Protein AF-A0A3B3I1V6-F1 (afdb_monomer)

Mean predicted aligned error: 17.32 Å

Organism: Oryzias latipes (NCBI:txid8090)

Structure (mmCIF, N/CA/C/O backbone):
data_AF-A0A3B3I1V6-F1
#
_entry.id   AF-A0A3B3I1V6-F1
#
loop_
_atom_site.group_PDB
_atom_site.id
_atom_site.type_symbol
_atom_site.label_atom_id
_atom_site.label_alt_id
_atom_site.label_comp_id
_atom_site.label_asym_id
_atom_site.label_entity_id
_atom_site.label_seq_id
_atom_site.pdbx_PDB_ins_code
_atom_site.Cartn_x
_atom_site.Cartn_y
_atom_site.Cartn_z
_atom_site.occupancy
_atom_site.B_iso_or_equiv
_atom_site.auth_seq_id
_atom_site.auth_comp_id
_atom_site.auth_asym_id
_atom_site.auth_atom_id
_atom_site.pdbx_PDB_model_num
ATOM 1 N N . MET A 1 1 ? -43.634 -57.044 26.724 1.00 37.47 1 MET A N 1
ATOM 2 C CA . MET A 1 1 ? -42.249 -57.300 26.272 1.00 37.47 1 MET A CA 1
ATOM 3 C C . MET A 1 1 ? -41.781 -56.139 25.403 1.00 37.47 1 MET A C 1
ATOM 5 O O . MET A 1 1 ? -42.507 -55.769 24.496 1.00 37.47 1 MET A O 1
ATOM 9 N N . ARG A 1 2 ? -40.569 -55.649 25.707 1.00 40.62 2 ARG A N 1
ATOM 10 C CA . ARG A 1 2 ? -39.622 -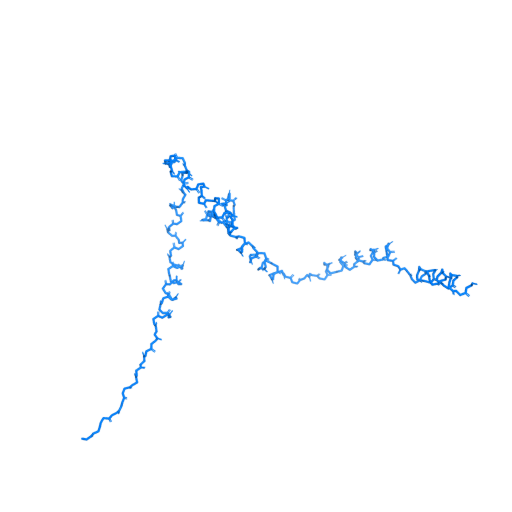54.826 24.921 1.00 40.62 2 ARG A CA 1
ATOM 11 C C . ARG A 1 2 ? -39.950 -53.362 24.568 1.00 40.62 2 ARG A C 1
ATOM 13 O O . ARG A 1 2 ? -40.814 -53.048 23.765 1.00 40.62 2 ARG A O 1
ATOM 20 N N . ALA A 1 3 ? -39.110 -52.510 25.161 1.00 46.81 3 ALA A N 1
ATOM 21 C CA . ALA A 1 3 ? -38.821 -51.116 24.852 1.00 46.81 3 ALA A CA 1
ATOM 22 C C . ALA A 1 3 ? -37.767 -50.965 23.734 1.00 46.81 3 ALA A C 1
ATOM 24 O O . ALA A 1 3 ? -36.977 -51.886 23.534 1.00 46.81 3 ALA A O 1
ATOM 25 N N . ALA A 1 4 ? -37.726 -49.784 23.098 1.00 45.50 4 ALA A N 1
ATOM 26 C CA . ALA A 1 4 ? -36.561 -49.035 22.574 1.00 45.50 4 ALA A CA 1
ATOM 27 C C . ALA A 1 4 ? -37.087 -47.963 21.590 1.00 45.50 4 ALA A C 1
ATOM 29 O O . ALA A 1 4 ? -37.983 -48.252 20.813 1.00 45.50 4 ALA A O 1
ATOM 30 N N . GLY A 1 5 ? -36.622 -46.718 21.526 1.00 33.53 5 GLY A N 1
ATOM 31 C CA . GLY A 1 5 ? -35.559 -46.027 22.238 1.00 33.53 5 GLY A CA 1
ATOM 32 C C . GLY A 1 5 ? -35.647 -44.529 21.908 1.00 33.53 5 GLY A C 1
ATOM 33 O O . GLY A 1 5 ? -36.003 -44.147 20.795 1.00 33.53 5 GLY A O 1
ATOM 34 N N . GLY A 1 6 ? -35.364 -43.684 22.899 1.00 42.38 6 GLY A N 1
ATOM 35 C CA . GLY A 1 6 ? -35.292 -42.235 22.738 1.00 42.38 6 GLY A CA 1
ATOM 36 C C . GLY A 1 6 ? -33.993 -41.801 22.065 1.00 42.38 6 GLY A C 1
ATOM 37 O O .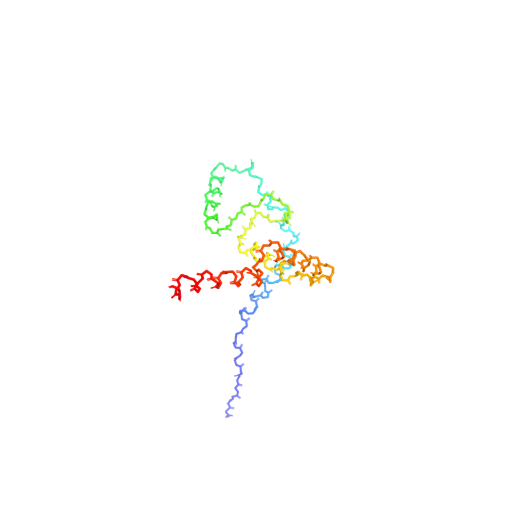 GLY A 1 6 ? -32.931 -42.364 22.329 1.00 42.38 6 GLY A O 1
ATOM 38 N N . GLN A 1 7 ? -34.064 -40.755 21.241 1.00 43.53 7 GLN A N 1
ATOM 39 C CA . GLN A 1 7 ? -32.876 -40.026 20.811 1.00 43.53 7 GLN A CA 1
ATOM 40 C C . GLN A 1 7 ? -32.649 -38.818 21.715 1.00 43.53 7 GLN A C 1
ATOM 42 O O . GLN A 1 7 ? -33.435 -37.879 21.814 1.00 43.53 7 GLN A O 1
ATOM 47 N N . HIS A 1 8 ? -31.525 -38.914 22.408 1.00 44.97 8 HIS A N 1
ATOM 48 C CA . HIS A 1 8 ? -30.960 -37.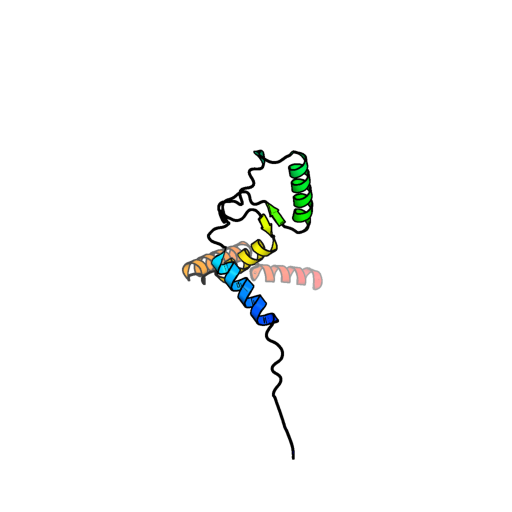958 23.331 1.00 44.97 8 HIS A CA 1
ATOM 49 C C . HIS A 1 8 ? -30.308 -36.811 22.537 1.00 44.97 8 HIS A C 1
ATOM 51 O O . HIS A 1 8 ? -29.161 -36.909 22.109 1.00 44.97 8 HIS A O 1
ATOM 57 N N . GLY A 1 9 ? -31.030 -35.708 22.330 1.00 38.34 9 GLY A N 1
ATOM 58 C CA . GLY A 1 9 ? -30.508 -34.496 21.690 1.00 38.34 9 GLY A CA 1
ATOM 59 C C . GLY A 1 9 ? -29.777 -33.581 22.675 1.00 38.34 9 GLY A C 1
ATOM 60 O O . GLY A 1 9 ? -30.288 -32.527 23.048 1.00 38.34 9 GLY A O 1
ATOM 61 N N . LYS A 1 10 ? -28.575 -33.966 23.120 1.00 50.62 10 LYS A N 1
ATOM 62 C CA . LYS A 1 10 ? -27.662 -33.045 23.822 1.00 50.62 10 LYS A CA 1
ATOM 63 C C . LYS A 1 10 ? -27.056 -32.043 22.823 1.00 50.62 10 LYS A C 1
ATOM 65 O O . LYS A 1 10 ? -26.705 -32.420 21.711 1.00 50.62 10 LYS A O 1
ATOM 70 N N . LYS A 1 11 ? -26.778 -30.829 23.331 1.00 54.66 11 LYS A N 1
ATOM 71 C CA . LYS A 1 11 ? -25.855 -29.775 22.825 1.00 54.66 11 LYS A CA 1
ATOM 72 C C . LYS A 1 11 ? -26.478 -28.623 22.007 1.00 54.66 11 LYS A C 1
ATOM 74 O O . LYS A 1 11 ? -26.240 -28.514 20.814 1.00 54.66 11 LYS A O 1
ATOM 79 N N . ASN A 1 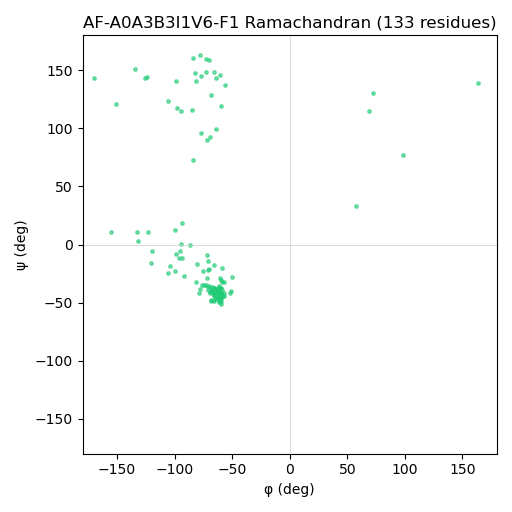12 ? -27.135 -27.663 22.675 1.00 52.22 12 ASN A N 1
ATOM 80 C CA . ASN A 1 12 ? -27.443 -26.338 22.086 1.00 52.22 12 ASN A CA 1
ATOM 81 C C . ASN A 1 12 ? -27.105 -25.125 22.982 1.00 52.22 12 ASN A C 1
ATOM 83 O O . ASN A 1 12 ? -27.461 -23.992 22.657 1.00 52.22 12 ASN A O 1
ATOM 87 N N . GLN A 1 13 ? -26.376 -25.307 24.089 1.00 55.06 13 GLN A N 1
ATOM 88 C CA . GLN A 1 13 ? -26.073 -24.188 24.994 1.00 55.06 13 GLN A CA 1
ATOM 89 C C . GLN A 1 13 ? -25.072 -23.181 24.390 1.00 55.06 13 GLN A C 1
ATOM 91 O O . GLN A 1 13 ? -25.287 -21.977 24.489 1.00 55.06 13 GLN A O 1
ATOM 96 N N . GLY A 1 14 ? -24.043 -23.640 23.666 1.00 54.06 14 GLY A N 1
ATOM 97 C CA . GLY A 1 14 ? -23.026 -22.753 23.073 1.00 54.06 14 GLY A CA 1
ATOM 98 C C . GLY A 1 14 ? -23.513 -21.906 21.888 1.00 54.06 14 GLY A C 1
ATOM 99 O O . GLY A 1 14 ? -22.939 -20.859 21.597 1.00 54.06 14 GLY A O 1
ATOM 100 N N . LYS A 1 15 ? -24.587 -22.325 21.206 1.00 53.25 15 LYS A N 1
ATOM 101 C CA . LYS A 1 15 ? -25.216 -21.532 20.136 1.00 53.25 15 LYS A CA 1
ATOM 102 C C . LYS A 1 15 ? -26.088 -20.426 20.733 1.00 53.25 15 LYS A C 1
ATOM 104 O O . LYS A 1 15 ? -25.986 -19.280 20.323 1.00 53.25 15 LYS A O 1
ATOM 109 N N . ARG A 1 16 ? -26.848 -20.738 21.788 1.00 51.06 16 ARG A N 1
ATOM 110 C CA . ARG A 1 16 ? -27.714 -19.779 22.492 1.00 51.06 16 ARG A CA 1
ATOM 111 C C . ARG A 1 16 ? -26.945 -18.583 23.065 1.00 51.06 16 ARG A C 1
ATOM 113 O O . ARG A 1 16 ? -27.430 -17.461 22.973 1.00 51.06 16 ARG A O 1
ATOM 120 N N . TRP A 1 17 ? -25.748 -18.809 23.610 1.00 47.09 17 TRP A N 1
ATOM 121 C CA . TRP A 1 17 ? -24.890 -17.724 24.097 1.00 47.09 17 TRP A CA 1
ATOM 122 C C . TRP A 1 17 ? -24.435 -16.796 22.971 1.00 47.09 17 TRP A C 1
ATOM 124 O O . TRP A 1 17 ? -24.574 -15.585 23.097 1.00 47.09 17 TRP A O 1
ATOM 134 N N . ARG A 1 18 ? -23.977 -17.348 21.840 1.00 54.09 18 ARG A N 1
ATOM 135 C CA . ARG A 1 18 ? -23.555 -16.562 20.667 1.00 54.09 18 ARG A CA 1
ATOM 136 C C . ARG A 1 18 ? -24.667 -15.648 20.148 1.00 54.09 18 ARG A C 1
ATOM 138 O O . ARG A 1 18 ? -24.423 -14.486 19.849 1.00 54.09 18 ARG A O 1
ATOM 145 N N . ASN A 1 19 ? -25.893 -16.161 20.110 1.00 57.81 19 ASN A N 1
ATOM 146 C CA . ASN A 1 19 ? -27.063 -15.415 19.649 1.00 57.81 19 ASN A CA 1
ATOM 147 C C . ASN A 1 19 ? -27.447 -14.303 20.640 1.00 57.81 19 ASN A C 1
ATOM 149 O O . ASN A 1 19 ? -27.865 -13.226 20.228 1.00 57.81 19 ASN A O 1
ATOM 153 N N . LYS A 1 20 ? -27.273 -14.560 21.945 1.00 49.22 20 LYS A N 1
ATOM 154 C CA . LYS A 1 20 ? -27.524 -13.587 23.015 1.00 49.22 20 LYS A CA 1
ATOM 155 C C . LYS A 1 20 ? -26.553 -12.405 22.953 1.00 49.22 20 LYS A C 1
ATOM 157 O O . LYS A 1 20 ? -26.989 -11.280 23.157 1.00 49.22 20 LYS A O 1
ATOM 162 N N . TRP A 1 21 ? -25.280 -12.647 22.635 1.00 46.19 21 TRP A N 1
ATOM 163 C CA . TRP A 1 21 ? -24.304 -11.576 22.404 1.00 46.19 21 TRP A CA 1
ATOM 164 C C . TRP A 1 21 ? -24.659 -10.747 21.168 1.00 46.19 21 TRP A C 1
ATOM 166 O O . TRP A 1 21 ? -24.780 -9.536 21.281 1.00 46.19 21 TRP A O 1
ATOM 176 N N . ARG A 1 22 ? -24.955 -11.400 20.034 1.00 50.94 22 ARG A N 1
ATOM 177 C CA . ARG A 1 22 ? -25.337 -10.720 18.781 1.00 50.94 22 ARG A CA 1
ATOM 178 C C . ARG A 1 22 ? -26.595 -9.851 18.912 1.00 50.94 22 ARG A C 1
ATOM 180 O O . ARG A 1 22 ? -26.676 -8.789 18.314 1.00 50.94 22 ARG A O 1
ATOM 187 N N . PHE A 1 23 ? -27.583 -10.300 19.690 1.00 50.56 23 PHE 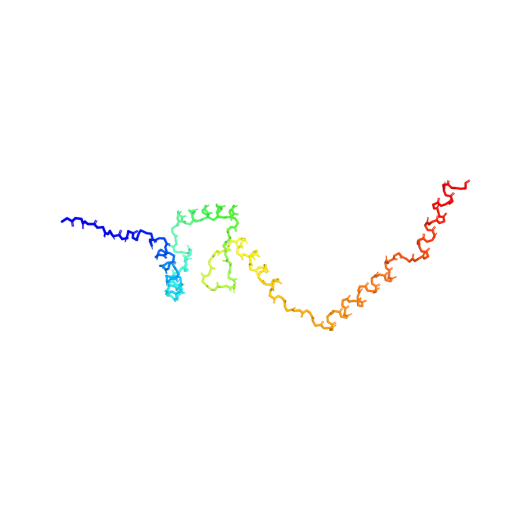A N 1
ATOM 188 C CA . PHE A 1 23 ? -28.797 -9.517 19.950 1.00 50.56 23 PHE A CA 1
ATOM 189 C C . PHE A 1 23 ? -28.531 -8.334 20.893 1.00 50.56 23 PHE A C 1
ATOM 191 O O . PHE A 1 23 ? -29.114 -7.271 20.716 1.00 50.56 23 PHE A O 1
ATOM 198 N N . LYS A 1 24 ? -27.631 -8.500 21.872 1.00 49.94 24 LYS A N 1
ATOM 199 C CA . LYS A 1 24 ? -27.247 -7.425 22.795 1.00 49.94 24 LYS A CA 1
ATOM 200 C C . LYS A 1 24 ? -26.408 -6.347 22.099 1.00 49.94 24 LYS A C 1
ATOM 202 O O . LYS A 1 24 ? -26.614 -5.175 22.366 1.00 49.94 24 LYS A O 1
ATOM 207 N N . GLU A 1 25 ? -25.539 -6.736 21.171 1.00 45.94 25 GLU A N 1
ATOM 208 C CA . GLU A 1 25 ? -24.733 -5.821 20.351 1.00 45.94 25 GLU A CA 1
ATOM 209 C C . GLU A 1 25 ? -25.611 -4.988 19.400 1.00 45.94 25 GLU A C 1
ATOM 211 O O . GLU A 1 25 ? -25.426 -3.789 19.285 1.00 45.94 25 GLU A O 1
ATOM 216 N N . ASN A 1 26 ? -26.654 -5.575 18.804 1.00 46.62 26 ASN A N 1
ATOM 217 C CA . ASN A 1 26 ? -27.548 -4.832 17.905 1.00 46.62 26 ASN A CA 1
ATOM 218 C C . ASN A 1 26 ? -28.616 -3.981 18.625 1.00 46.62 26 ASN A C 1
ATOM 220 O O . ASN A 1 26 ? -29.222 -3.123 17.991 1.00 46.62 26 ASN A O 1
ATOM 224 N N . GLY A 1 27 ? -28.886 -4.234 19.912 1.00 41.66 27 GLY A N 1
ATOM 225 C CA . GLY A 1 27 ? -29.925 -3.537 20.684 1.00 41.66 27 GLY A CA 1
ATOM 226 C C . GLY A 1 27 ? -29.412 -2.517 21.706 1.00 41.66 27 GLY A C 1
ATOM 227 O O . GLY A 1 27 ? -30.151 -1.603 22.048 1.00 41.66 27 GLY A O 1
ATOM 228 N N . ALA A 1 28 ? -28.173 -2.649 22.197 1.00 45.44 28 ALA A N 1
ATOM 229 C CA . ALA A 1 28 ? -27.620 -1.780 23.246 1.00 45.44 28 ALA A CA 1
ATOM 230 C C . ALA A 1 28 ? -26.763 -0.614 22.718 1.00 45.44 28 ALA A C 1
ATOM 232 O O . ALA A 1 28 ? -26.450 0.299 23.472 1.00 45.44 28 ALA A O 1
ATOM 233 N N . VAL A 1 29 ? -26.405 -0.614 21.429 1.00 43.22 29 VAL A N 1
ATOM 234 C CA . VAL A 1 29 ? -25.513 0.400 20.826 1.00 43.22 29 VAL A CA 1
ATOM 235 C C . VAL A 1 29 ? -26.182 1.777 20.669 1.00 43.22 29 VAL A C 1
ATOM 237 O O . VAL A 1 29 ? -25.506 2.750 20.377 1.00 43.22 29 VAL A O 1
ATOM 240 N N . ALA A 1 30 ? -27.495 1.901 20.888 1.00 44.72 30 ALA A N 1
ATOM 241 C CA . ALA A 1 30 ? -28.202 3.169 20.682 1.00 44.72 30 ALA A CA 1
ATOM 242 C C . ALA A 1 30 ? -28.477 3.989 21.959 1.00 44.72 30 ALA A C 1
ATOM 244 O O . ALA A 1 30 ? -28.681 5.193 21.841 1.00 44.72 30 ALA A O 1
ATOM 245 N N . GLU A 1 31 ? -28.504 3.386 23.156 1.00 45.97 31 GLU A N 1
ATOM 246 C CA . GLU A 1 31 ? -29.026 4.071 24.361 1.00 45.97 31 GLU A CA 1
ATOM 247 C C . GLU A 1 31 ? -28.034 4.227 25.528 1.00 45.97 31 GLU A C 1
ATOM 249 O O . GLU A 1 31 ? -28.267 5.070 26.390 1.00 45.97 31 GLU A O 1
ATOM 254 N N . GLU A 1 32 ? -26.905 3.507 25.562 1.00 46.53 32 GLU A N 1
ATOM 255 C CA . GLU A 1 32 ? -25.915 3.655 26.654 1.00 46.53 32 GLU A CA 1
ATOM 256 C C . GLU A 1 32 ? -24.780 4.657 26.338 1.00 46.53 32 GLU A C 1
ATOM 258 O O . GLU A 1 32 ? -24.065 5.085 27.245 1.00 46.53 32 GLU A O 1
ATOM 263 N N . ASP A 1 33 ? -24.651 5.110 25.085 1.00 46.66 33 ASP A N 1
ATOM 264 C CA . ASP A 1 33 ? -23.576 6.015 24.633 1.00 46.66 33 ASP A CA 1
ATOM 265 C C . ASP A 1 33 ? -23.688 7.449 25.183 1.00 46.66 33 ASP A C 1
ATOM 267 O O . ASP A 1 33 ? -22.691 8.168 25.258 1.00 46.66 33 ASP A O 1
ATOM 271 N N . ALA A 1 34 ? -24.874 7.880 25.623 1.00 50.09 34 ALA A N 1
ATOM 272 C CA . ALA A 1 34 ? -25.071 9.239 26.132 1.00 50.09 34 ALA A CA 1
ATOM 273 C C . ALA A 1 34 ? -24.400 9.490 27.499 1.00 50.09 34 ALA A C 1
ATOM 275 O O . ALA A 1 34 ? -24.268 10.644 27.902 1.00 50.09 34 ALA A O 1
ATOM 276 N N . ASN A 1 35 ? -23.972 8.436 28.209 1.00 47.50 35 ASN A N 1
ATOM 277 C CA . ASN A 1 35 ? -23.555 8.524 29.613 1.00 47.50 35 ASN A CA 1
ATOM 278 C C . ASN A 1 35 ? -22.122 8.024 29.894 1.00 47.50 35 ASN A C 1
ATOM 280 O O . ASN A 1 35 ? -21.747 7.859 31.053 1.00 47.50 35 ASN A O 1
ATOM 284 N N . LEU A 1 36 ? -21.314 7.772 28.856 1.00 53.12 36 LEU A N 1
ATOM 285 C CA . LEU A 1 36 ? -19.933 7.273 28.989 1.00 53.12 36 LEU A CA 1
ATOM 286 C C . LEU A 1 36 ? -18.867 8.377 28.992 1.00 53.12 36 LEU A C 1
ATOM 288 O O . LEU A 1 36 ? -17.677 8.083 29.117 1.00 53.12 36 LEU A O 1
ATOM 292 N N . VAL A 1 37 ? -19.263 9.647 28.883 1.00 56.12 37 VAL A N 1
ATOM 293 C CA . VAL A 1 37 ? -18.339 10.773 29.050 1.00 56.12 37 VAL A CA 1
ATOM 294 C C . VAL A 1 37 ? -17.979 10.865 30.530 1.00 56.12 37 VAL A C 1
ATOM 296 O O . VAL A 1 37 ? -18.658 11.523 31.312 1.00 56.12 37 VAL A O 1
ATOM 299 N N . ILE A 1 38 ? -16.913 10.170 30.931 1.00 60.66 38 ILE A N 1
ATOM 300 C CA . ILE A 1 38 ? -16.288 10.383 32.234 1.00 60.66 38 ILE A CA 1
ATOM 301 C C . ILE A 1 38 ? -15.743 11.809 32.214 1.00 60.66 38 ILE A C 1
ATOM 303 O O . ILE A 1 38 ? -14.688 12.081 31.637 1.00 60.66 38 ILE A O 1
ATOM 307 N N . GLU A 1 39 ? -16.488 12.731 32.815 1.00 62.06 39 GLU A N 1
ATOM 308 C CA . GLU A 1 39 ? -16.025 14.087 33.057 1.00 62.06 39 GLU A CA 1
ATOM 309 C C . GLU A 1 39 ? -14.925 14.000 34.121 1.00 62.06 39 GLU A C 1
ATOM 311 O O . GLU A 1 39 ? -15.191 13.967 35.320 1.00 62.06 39 GLU A O 1
ATOM 316 N N . GLU A 1 40 ? -13.672 13.884 33.674 1.00 60.25 40 GLU A N 1
ATOM 317 C CA . GLU A 1 40 ? -12.474 13.699 34.513 1.00 60.25 40 GLU A CA 1
ATOM 318 C C . GLU A 1 40 ? -12.395 14.731 35.657 1.00 60.25 40 GLU A C 1
ATOM 320 O O . GLU A 1 40 ? -11.912 14.431 36.746 1.00 60.25 40 GLU A O 1
ATOM 325 N N . SER A 1 41 ? -12.980 15.911 35.432 1.00 58.41 41 SER A N 1
ATOM 326 C CA . SER A 1 41 ? -13.176 17.023 36.368 1.00 58.41 41 SER A CA 1
ATOM 327 C C . SER A 1 41 ? -13.993 16.685 37.626 1.00 58.41 41 SER A C 1
ATOM 329 O O . SER A 1 41 ? -13.918 17.417 38.609 1.00 58.41 41 SER A O 1
ATOM 331 N N . THR A 1 42 ? -14.791 15.614 37.601 1.00 70.88 42 THR A N 1
ATOM 332 C CA . THR A 1 42 ? -15.668 15.188 38.710 1.00 70.88 42 THR A CA 1
ATOM 333 C C . THR A 1 42 ? -15.072 14.067 39.563 1.00 70.88 42 THR A C 1
ATOM 335 O O . THR A 1 42 ? -15.624 13.738 40.614 1.00 70.88 42 THR A O 1
ATOM 338 N N . LEU A 1 43 ? -13.941 13.492 39.141 1.00 70.12 43 LEU A N 1
ATOM 339 C CA . LEU A 1 43 ? -13.321 12.347 39.801 1.00 70.12 43 LEU A CA 1
ATOM 340 C C . LEU A 1 43 ? -12.462 12.753 41.001 1.00 70.12 43 LEU A C 1
ATOM 342 O O . LEU A 1 43 ? -11.790 13.785 41.015 1.00 70.12 43 LEU A O 1
ATOM 346 N N . SER A 1 44 ? -12.423 11.881 42.004 1.00 81.62 44 SER A N 1
ATOM 347 C CA . SER A 1 44 ? -11.489 11.997 43.118 1.00 81.62 44 SER A CA 1
ATOM 348 C C . SER A 1 44 ? -10.043 11.812 42.643 1.00 81.62 44 SER A C 1
ATOM 350 O O . SER A 1 44 ? -9.760 11.007 41.756 1.00 81.62 44 SER A O 1
ATOM 352 N N . VAL A 1 45 ? -9.087 12.476 43.304 1.00 85.88 45 VAL A N 1
ATOM 353 C CA . VAL A 1 45 ? -7.641 12.368 43.009 1.00 85.88 45 VAL A CA 1
ATOM 354 C C . VAL A 1 45 ? -7.169 10.907 42.963 1.00 85.88 45 VAL A C 1
ATOM 356 O O . VAL A 1 45 ? -6.416 10.523 42.073 1.00 85.88 45 VAL A O 1
ATOM 359 N N . LYS A 1 46 ? -7.666 10.064 43.876 1.00 88.56 46 LYS A N 1
ATOM 360 C CA . LYS A 1 46 ? -7.313 8.635 43.927 1.00 88.56 46 LYS A CA 1
ATOM 361 C C . LYS A 1 46 ? -7.843 7.851 42.725 1.00 88.56 46 LYS A C 1
ATOM 363 O O . LYS A 1 46 ? -7.192 6.924 42.249 1.00 88.56 46 LYS A O 1
ATOM 368 N N . GLU A 1 47 ? -9.031 8.205 42.244 1.00 87.00 47 GLU A N 1
ATOM 369 C CA . GLU A 1 47 ? -9.640 7.570 41.074 1.00 87.00 47 GLU A CA 1
ATOM 370 C C . GLU A 1 47 ? -8.854 7.945 39.820 1.00 87.00 47 GLU A C 1
ATOM 372 O O . GLU A 1 47 ? -8.520 7.071 39.020 1.00 87.00 47 GLU A O 1
ATOM 377 N N . LEU A 1 48 ? -8.454 9.213 39.707 1.00 84.94 48 LEU A N 1
ATOM 378 C CA . LEU A 1 48 ? -7.630 9.695 38.607 1.00 84.94 48 LEU A CA 1
ATOM 379 C C . LEU A 1 48 ? -6.279 8.969 38.534 1.00 84.94 48 LEU A C 1
ATOM 381 O O . LEU A 1 48 ? -5.878 8.509 37.464 1.00 84.94 48 LEU A O 1
ATOM 385 N N . GLU A 1 49 ? -5.595 8.810 39.667 1.00 88.56 49 GLU A N 1
ATOM 386 C CA . GLU A 1 49 ? -4.337 8.057 39.739 1.00 88.56 49 GLU A CA 1
ATOM 387 C C . GLU A 1 49 ? -4.523 6.598 39.302 1.00 88.56 49 GLU A C 1
ATOM 389 O O . GLU A 1 49 ? -3.720 6.062 38.529 1.00 88.56 49 GLU A O 1
ATOM 394 N N . SER A 1 50 ? -5.617 5.964 39.737 1.00 89.88 50 SER A N 1
ATOM 395 C CA . SER A 1 50 ? -5.936 4.587 39.354 1.00 89.88 50 SER A CA 1
ATOM 396 C C . SER A 1 50 ? -6.202 4.448 37.849 1.00 89.88 50 SER A C 1
ATOM 398 O O . SER A 1 50 ? -5.727 3.496 37.220 1.00 89.88 50 SER A O 1
ATOM 400 N N . LEU A 1 51 ? -6.875 5.434 37.245 1.00 86.75 51 LEU A N 1
ATOM 401 C CA . LEU A 1 51 ? -7.127 5.491 35.808 1.00 86.75 51 LEU A CA 1
ATOM 402 C C . LEU A 1 51 ? -5.830 5.669 35.027 1.00 86.75 51 LEU A C 1
ATOM 404 O O . LEU A 1 51 ? -5.564 4.906 34.103 1.00 86.75 51 LEU A O 1
ATOM 408 N N . GLN A 1 52 ? -4.968 6.604 35.426 1.00 87.62 52 GLN A N 1
ATOM 409 C CA . GLN A 1 52 ? -3.672 6.801 34.773 1.00 87.62 52 GLN A CA 1
ATOM 410 C C . GLN A 1 52 ? -2.788 5.551 34.854 1.00 87.62 52 GLN A C 1
ATOM 412 O O . GLN A 1 52 ? -2.076 5.219 33.902 1.00 87.62 52 GLN A O 1
ATOM 417 N N . GLN A 1 53 ? -2.824 4.829 35.976 1.00 93.31 53 GLN A N 1
ATOM 418 C CA . GLN A 1 53 ? -2.118 3.559 36.112 1.00 93.31 53 GLN A CA 1
ATOM 419 C C . GLN A 1 53 ? -2.691 2.491 35.170 1.00 93.31 53 GLN A C 1
ATOM 421 O O . GLN A 1 53 ? -1.924 1.774 34.522 1.00 93.31 53 GLN A O 1
ATOM 426 N N . ALA A 1 54 ? -4.016 2.389 35.066 1.00 90.00 54 ALA A N 1
ATOM 427 C CA . ALA A 1 54 ? -4.673 1.488 34.126 1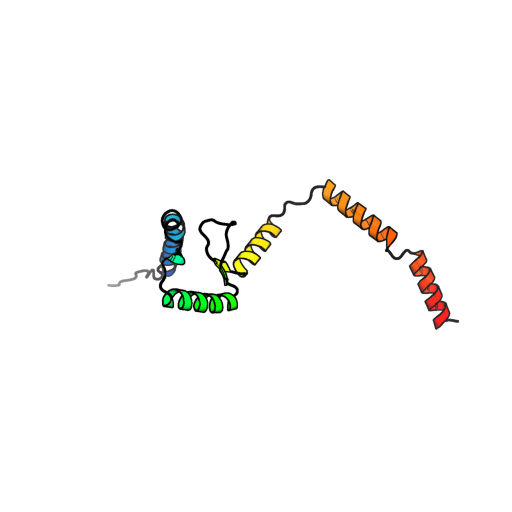.00 90.00 54 ALA A CA 1
ATOM 428 C C . ALA A 1 54 ? -4.321 1.834 32.671 1.00 90.00 54 ALA A C 1
ATOM 430 O O . ALA A 1 54 ? -3.981 0.942 31.899 1.00 90.00 54 ALA A O 1
ATOM 431 N N . GLU A 1 55 ? -4.277 3.116 32.311 1.00 89.56 55 GLU A N 1
ATOM 432 C CA . GLU A 1 55 ? -3.870 3.550 30.973 1.00 89.56 55 GLU A CA 1
ATOM 433 C C . GLU A 1 55 ? -2.424 3.203 30.645 1.00 89.56 55 GLU A C 1
ATOM 435 O O . GLU A 1 55 ? -2.125 2.799 29.526 1.00 89.56 55 GLU A O 1
ATOM 440 N N . LYS A 1 56 ? -1.505 3.326 31.607 1.00 91.31 56 LYS A N 1
ATOM 441 C CA . LYS A 1 56 ? -0.114 2.894 31.405 1.00 91.31 56 LYS A CA 1
ATOM 442 C C . LYS A 1 56 ? -0.026 1.394 31.121 1.00 91.31 56 LYS A C 1
ATOM 444 O O . LYS A 1 56 ? 0.807 0.986 30.318 1.00 91.31 56 LYS A O 1
ATOM 449 N N . ARG A 1 57 ? -0.880 0.585 31.757 1.00 92.06 57 ARG A N 1
ATOM 450 C CA . ARG A 1 57 ? -0.969 -0.858 31.487 1.00 92.06 57 ARG A CA 1
ATOM 451 C C . ARG A 1 57 ? -1.534 -1.115 30.093 1.00 92.06 57 ARG A C 1
ATOM 453 O O . ARG A 1 57 ? -0.911 -1.833 29.328 1.00 92.06 57 ARG A O 1
ATOM 460 N N . LEU A 1 58 ? -2.637 -0.457 29.747 1.00 89.62 58 LEU A N 1
ATOM 461 C CA . LEU A 1 58 ? -3.286 -0.570 28.439 1.00 89.62 58 LEU A CA 1
ATOM 462 C C . LEU A 1 58 ? -2.379 -0.142 27.280 1.00 89.62 58 LEU A C 1
ATOM 464 O O . LEU A 1 58 ? -2.364 -0.799 26.248 1.00 89.62 58 LEU A O 1
ATOM 468 N N . LYS A 1 59 ? -1.550 0.892 27.466 1.00 88.00 59 LYS A N 1
ATOM 469 C CA . LYS A 1 59 ? -0.553 1.310 26.465 1.00 88.00 59 LYS A CA 1
ATOM 470 C C . LYS A 1 59 ? 0.469 0.223 26.140 1.00 88.00 59 LYS A C 1
ATOM 472 O O . LYS A 1 59 ? 0.999 0.222 25.036 1.00 88.00 59 LYS A O 1
ATOM 477 N N . LYS A 1 60 ? 0.765 -0.671 27.089 1.00 88.25 60 LYS A N 1
ATOM 478 C CA . LYS A 1 60 ? 1.655 -1.818 26.863 1.00 88.25 60 LYS A CA 1
ATOM 479 C C . LYS A 1 60 ? 0.996 -2.886 25.985 1.00 88.25 60 LYS A C 1
ATOM 481 O O . LYS A 1 60 ? 1.701 -3.569 25.257 1.00 88.25 60 LYS A O 1
ATOM 486 N N . ASP A 1 61 ? -0.330 -2.968 26.037 1.00 86.69 61 ASP A N 1
ATOM 487 C CA . ASP A 1 61 ? -1.161 -3.843 25.206 1.00 86.69 61 ASP A CA 1
ATOM 488 C C . ASP A 1 61 ? -1.659 -3.114 23.938 1.00 86.69 61 ASP A C 1
ATOM 490 O O . ASP A 1 61 ? -2.645 -3.516 23.327 1.00 86.69 61 ASP A O 1
ATOM 494 N N . GLU A 1 62 ? -1.006 -2.003 23.574 1.00 85.44 62 GLU A N 1
ATOM 495 C CA . GLU A 1 62 ? -1.306 -1.193 22.386 1.00 85.44 62 GLU A CA 1
ATOM 496 C C . GLU A 1 62 ? -2.749 -0.664 22.327 1.00 85.44 62 GLU A C 1
ATOM 498 O O . GLU A 1 62 ? -3.347 -0.499 21.260 1.00 85.44 62 GLU A O 1
ATOM 503 N N . VAL A 1 63 ? -3.318 -0.371 23.499 1.00 88.38 63 VAL A N 1
ATOM 504 C CA . VAL A 1 63 ? -4.613 0.295 23.647 1.00 88.38 63 VAL A CA 1
ATOM 505 C C . VAL A 1 63 ? -4.401 1.741 24.094 1.00 88.38 63 VAL A C 1
ATOM 507 O O . VAL A 1 63 ? -3.798 2.017 25.135 1.00 88.38 63 VAL A O 1
ATOM 510 N N . TYR A 1 64 ? -4.923 2.686 23.315 1.00 85.69 64 TYR A N 1
ATOM 511 C CA . TYR A 1 64 ? -4.681 4.120 23.472 1.00 85.69 64 TYR A CA 1
ATOM 512 C C . TYR A 1 64 ? -5.982 4.902 23.622 1.00 85.69 64 TYR A C 1
ATOM 514 O O . TYR A 1 64 ? -6.984 4.586 22.982 1.00 85.69 64 TYR A O 1
ATOM 522 N N . ARG A 1 65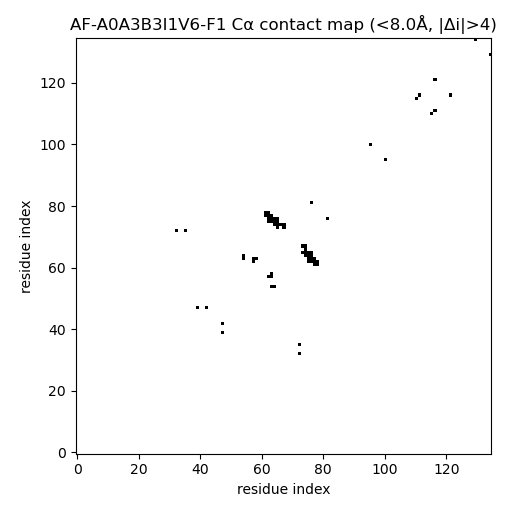 ? -5.960 5.957 24.448 1.00 82.69 65 ARG A N 1
ATOM 523 C CA . ARG A 1 65 ? -7.084 6.892 24.583 1.00 82.69 65 ARG A CA 1
ATOM 524 C C . ARG A 1 65 ? -7.236 7.700 23.290 1.00 82.69 65 ARG A C 1
ATOM 526 O O . ARG A 1 65 ? -6.273 8.309 22.817 1.00 82.69 65 ARG A O 1
ATOM 533 N N . LEU A 1 66 ? -8.445 7.729 22.743 1.00 75.38 66 LEU A N 1
ATOM 534 C CA . LEU A 1 66 ? -8.807 8.519 21.570 1.00 75.38 66 LEU A CA 1
ATOM 535 C C . LEU A 1 66 ? -9.091 9.973 21.969 1.00 75.38 66 LEU A C 1
ATOM 537 O O . LEU A 1 66 ? -9.701 10.242 22.999 1.00 75.38 66 LEU A O 1
ATOM 541 N N . LYS A 1 67 ? -8.664 10.926 21.133 1.00 68.56 67 LYS A N 1
ATOM 542 C CA . LYS A 1 67 ? -8.868 12.376 21.340 1.00 68.56 67 LYS A CA 1
ATOM 543 C C . LYS A 1 67 ? -10.041 12.963 20.527 1.00 68.56 67 LYS A C 1
ATOM 545 O O . LYS A 1 67 ? -10.160 14.181 20.473 1.00 68.56 67 LYS A O 1
ATOM 550 N N . SER A 1 68 ? -10.909 12.116 19.943 1.00 59.41 68 SER A N 1
ATOM 551 C CA . SER A 1 68 ? -11.968 12.448 18.952 1.00 59.41 68 SER A CA 1
ATOM 552 C C . SER A 1 68 ? -11.396 12.797 17.558 1.00 59.41 68 SER A C 1
ATOM 554 O O . SER A 1 68 ? -10.386 13.483 17.464 1.00 59.41 68 SER A O 1
ATOM 556 N N . ARG A 1 69 ? -11.853 12.239 16.418 1.00 51.56 69 ARG A N 1
ATOM 557 C CA . ARG A 1 69 ? -13.104 12.547 15.674 1.00 51.56 69 ARG A CA 1
ATOM 558 C C . ARG A 1 69 ? -13.638 11.386 14.800 1.00 51.56 69 ARG A C 1
ATOM 560 O O . ARG A 1 69 ? -14.489 11.614 13.949 1.00 51.56 69 ARG A O 1
ATOM 567 N N . SER A 1 70 ? -13.113 10.166 14.933 1.00 59.66 70 SER A N 1
ATOM 568 C CA . SER A 1 70 ? -13.471 9.072 14.010 1.00 59.66 70 SER A CA 1
ATOM 569 C C . SER A 1 70 ? -14.796 8.384 14.372 1.00 59.66 70 SER A C 1
ATOM 571 O O . SER A 1 70 ? -15.529 8.001 13.470 1.00 59.66 70 SER A O 1
ATOM 573 N N . ASN A 1 71 ? -15.143 8.303 15.666 1.00 58.47 71 ASN A N 1
ATOM 574 C CA . ASN A 1 71 ? -16.415 7.762 16.162 1.00 58.47 71 ASN A CA 1
ATOM 575 C C . ASN A 1 71 ? -16.800 8.446 17.491 1.00 58.47 71 ASN A C 1
ATOM 577 O O . ASN A 1 71 ? -16.016 8.361 18.438 1.00 58.47 71 ASN A O 1
ATOM 581 N N . PRO A 1 72 ? -17.963 9.118 17.593 1.00 59.44 72 PRO A N 1
ATOM 582 C CA . PRO A 1 72 ? -18.330 9.901 18.778 1.00 59.44 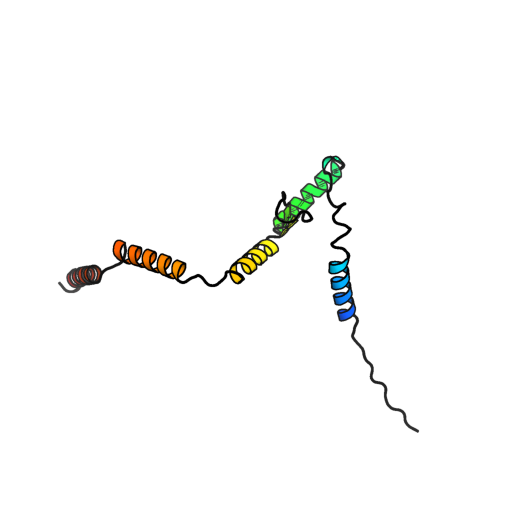72 PRO A CA 1
ATOM 583 C C . PRO A 1 72 ? -18.547 9.075 20.062 1.00 59.44 72 PRO A C 1
ATOM 585 O O . PRO A 1 72 ? -18.471 9.651 21.140 1.00 59.44 72 PRO A O 1
ATOM 588 N N . GLY A 1 73 ? -18.748 7.754 19.970 1.00 58.75 73 GLY A N 1
ATOM 589 C CA . GLY A 1 73 ? -18.893 6.856 21.131 1.00 58.75 73 GLY A CA 1
ATOM 590 C C . GLY A 1 73 ? -17.607 6.141 21.580 1.00 58.75 73 GLY A C 1
ATOM 591 O O . GLY A 1 73 ? -17.604 5.446 22.593 1.00 58.75 73 GLY A O 1
ATOM 592 N N . ALA A 1 74 ? -16.490 6.274 20.854 1.00 67.50 74 ALA A N 1
ATOM 593 C CA . ALA A 1 74 ? -15.274 5.506 21.142 1.00 67.50 74 ALA A CA 1
ATOM 594 C C . ALA A 1 74 ? -14.252 6.306 21.973 1.00 67.50 74 ALA A C 1
ATOM 596 O O . ALA A 1 74 ? -13.694 7.298 21.504 1.00 67.50 74 ALA A O 1
ATOM 597 N N . LEU A 1 75 ? -13.950 5.829 23.187 1.00 75.19 75 LEU A N 1
ATOM 598 C CA . LEU A 1 75 ? -12.974 6.449 24.103 1.00 75.19 75 LEU A CA 1
ATOM 599 C C . LEU A 1 75 ? -11.549 5.891 23.963 1.00 75.19 75 LEU A C 1
ATOM 601 O O . LEU A 1 75 ? -10.578 6.599 24.232 1.00 75.19 75 LEU A O 1
ATOM 605 N N . TYR A 1 76 ? -11.407 4.637 23.528 1.00 79.69 76 TYR A N 1
ATOM 606 C CA . TYR A 1 76 ? -10.120 3.960 23.345 1.00 79.69 76 TYR A CA 1
ATOM 607 C C . TYR A 1 76 ? -10.077 3.218 22.005 1.00 79.69 76 TYR A C 1
ATOM 609 O O . TYR A 1 76 ? -11.105 2.758 21.512 1.00 79.69 76 TYR A O 1
ATOM 617 N N . ALA A 1 77 ? -8.879 3.077 21.440 1.00 81.31 77 ALA A N 1
ATOM 618 C CA . ALA A 1 77 ? -8.599 2.260 20.263 1.00 81.31 77 ALA A CA 1
ATOM 619 C C . ALA A 1 77 ? -7.472 1.269 20.556 1.00 81.31 77 ALA A C 1
ATOM 621 O O . ALA A 1 77 ? -6.518 1.602 21.253 1.00 81.31 77 ALA A O 1
ATOM 622 N N . CYS A 1 78 ? -7.585 0.065 20.001 1.00 81.00 78 CYS A N 1
ATOM 623 C CA . CYS A 1 78 ? -6.523 -0.938 19.991 1.00 81.00 78 CYS A CA 1
ATOM 624 C C . CYS A 1 78 ? -5.800 -0.892 18.637 1.00 81.00 78 CYS A C 1
ATOM 626 O O . CYS A 1 78 ? -6.471 -0.746 17.612 1.00 81.00 78 CYS A O 1
ATOM 628 N N . ALA A 1 79 ? -4.472 -1.049 18.623 1.00 77.38 79 ALA A N 1
ATOM 629 C CA . ALA A 1 79 ? -3.674 -1.103 17.393 1.00 77.38 79 ALA A CA 1
ATOM 630 C C . ALA A 1 79 ? -4.218 -2.131 16.389 1.00 77.38 79 ALA A C 1
ATOM 632 O O . ALA A 1 79 ? -4.423 -1.794 15.228 1.00 77.38 79 ALA A O 1
ATOM 633 N N . LEU A 1 80 ? -4.624 -3.314 16.862 1.00 73.94 80 LEU A N 1
ATOM 634 C CA . LEU A 1 80 ? -5.215 -4.365 16.024 1.00 73.94 80 LEU A CA 1
ATOM 635 C C . LEU A 1 80 ? -6.493 -3.927 15.286 1.00 73.94 80 LEU A C 1
ATOM 637 O O . LEU A 1 80 ? -6.771 -4.402 14.189 1.00 73.94 80 LEU A O 1
ATOM 641 N N . LEU A 1 81 ? -7.302 -3.034 15.872 1.00 77.88 81 LEU A N 1
ATOM 642 C CA . LEU A 1 81 ? -8.484 -2.495 15.189 1.00 77.88 81 LEU A CA 1
ATOM 643 C C . LEU A 1 81 ? -8.094 -1.487 14.107 1.00 77.88 81 LEU A C 1
ATOM 645 O O . LEU A 1 81 ? -8.750 -1.444 13.071 1.00 77.88 81 LEU A O 1
ATOM 649 N N . SER A 1 82 ? -7.034 -0.711 14.339 1.00 78.38 82 SER A N 1
ATOM 650 C CA . SER A 1 82 ? -6.491 0.227 13.355 1.00 78.38 82 SER A CA 1
ATOM 651 C C . SER A 1 82 ? -5.867 -0.513 12.175 1.00 78.38 82 SER A C 1
ATOM 653 O O . SER A 1 82 ? -6.194 -0.205 11.035 1.00 78.38 82 SER A O 1
ATOM 655 N N . GLU A 1 83 ? -5.034 -1.521 12.440 1.00 80.31 83 GLU A N 1
ATOM 656 C CA . GLU A 1 83 ? -4.416 -2.369 11.411 1.00 80.31 83 GLU A CA 1
ATOM 657 C C . GLU A 1 83 ? -5.477 -3.087 10.579 1.00 80.31 83 GLU A C 1
ATOM 659 O O . GLU A 1 83 ? -5.447 -3.056 9.352 1.00 80.31 83 GLU A O 1
ATOM 664 N N . ARG A 1 84 ? -6.490 -3.665 11.238 1.00 81.31 84 ARG A N 1
ATOM 665 C CA . ARG A 1 84 ? -7.619 -4.288 10.543 1.00 81.31 84 ARG A CA 1
ATOM 666 C C . ARG A 1 84 ? -8.399 -3.277 9.701 1.00 81.31 84 ARG A C 1
ATOM 668 O O . ARG A 1 84 ? -8.860 -3.617 8.617 1.00 81.31 84 ARG A O 1
ATOM 675 N N . GLN A 1 85 ? -8.611 -2.061 10.202 1.00 83.62 85 GLN A N 1
ATOM 676 C CA . GLN A 1 85 ? -9.303 -1.019 9.444 1.00 83.62 85 GLN A CA 1
ATOM 677 C C . GLN A 1 85 ? -8.484 -0.594 8.221 1.00 83.62 85 GLN A C 1
ATOM 679 O O . GLN A 1 85 ? -9.056 -0.419 7.149 1.00 83.62 85 GLN A O 1
ATOM 684 N N . GLU A 1 86 ? -7.166 -0.466 8.359 1.00 85.00 86 GLU A N 1
ATOM 685 C CA . GLU A 1 86 ? -6.251 -0.204 7.249 1.00 85.00 86 GLU A CA 1
ATOM 686 C C . GLU A 1 86 ? -6.310 -1.321 6.205 1.00 85.00 86 GLU A C 1
ATOM 688 O O . GLU A 1 86 ? -6.503 -1.043 5.025 1.00 85.00 86 GLU A O 1
ATOM 693 N N . GLU A 1 87 ? -6.263 -2.582 6.632 1.00 89.19 87 GLU A N 1
ATOM 694 C CA . GLU A 1 87 ? -6.388 -3.742 5.746 1.00 89.19 87 GLU A CA 1
ATOM 695 C C . GLU A 1 87 ? -7.730 -3.753 4.994 1.00 89.19 87 GLU A C 1
ATOM 697 O O . GLU A 1 87 ? -7.776 -3.980 3.783 1.00 89.19 87 GLU A O 1
ATOM 702 N N . VAL A 1 88 ? -8.836 -3.441 5.678 1.00 88.75 88 VAL A N 1
ATOM 703 C CA . VAL A 1 88 ? -10.152 -3.291 5.038 1.00 88.75 88 VAL A CA 1
ATOM 704 C C . VAL A 1 88 ? -10.124 -2.164 4.005 1.00 88.75 88 VAL A C 1
ATOM 706 O O . VAL A 1 88 ? -10.529 -2.374 2.866 1.00 88.75 88 VAL A O 1
ATOM 709 N N . MET A 1 89 ? -9.581 -0.994 4.347 1.00 88.62 89 MET A N 1
ATOM 710 C CA . MET A 1 89 ? -9.480 0.123 3.404 1.00 88.62 89 MET A CA 1
ATOM 711 C C . MET A 1 89 ? -8.626 -0.224 2.181 1.00 88.62 89 MET A C 1
ATOM 713 O O . MET A 1 89 ? -8.997 0.154 1.073 1.00 88.62 89 MET A O 1
ATOM 717 N N . LEU A 1 90 ? -7.523 -0.960 2.360 1.00 89.75 90 LEU A N 1
ATOM 718 C CA . LEU A 1 90 ? -6.657 -1.417 1.269 1.00 89.75 90 LEU A CA 1
ATOM 719 C C . LEU A 1 90 ? -7.355 -2.442 0.365 1.00 89.75 90 LEU A C 1
ATOM 721 O O . LEU A 1 90 ? -7.202 -2.392 -0.855 1.00 89.75 90 LEU A O 1
ATOM 725 N N . THR A 1 91 ? -8.141 -3.353 0.941 1.00 89.25 91 THR A N 1
ATOM 726 C CA . THR A 1 91 ? -8.891 -4.367 0.177 1.00 89.25 91 THR A CA 1
ATOM 727 C C . THR A 1 91 ? -10.127 -3.801 -0.528 1.00 89.25 91 THR A C 1
ATOM 729 O O . THR A 1 91 ? -10.559 -4.359 -1.535 1.00 89.25 91 THR A O 1
ATOM 732 N N . GLU A 1 92 ? -10.663 -2.673 -0.059 1.00 92.25 92 GLU A N 1
ATOM 733 C CA . GLU A 1 92 ? -11.779 -1.951 -0.686 1.00 92.25 92 GLU A CA 1
ATOM 734 C C . GLU A 1 92 ? -11.340 -0.947 -1.769 1.00 92.25 92 GLU A C 1
ATOM 736 O O . GLU A 1 92 ? -12.188 -0.301 -2.398 1.00 92.25 92 GLU A O 1
ATOM 741 N N . ILE A 1 93 ? -10.034 -0.810 -2.035 1.00 89.38 93 ILE A N 1
ATOM 742 C CA . ILE A 1 93 ? -9.545 0.059 -3.109 1.00 89.38 93 ILE A CA 1
ATOM 743 C C . ILE A 1 93 ? -10.127 -0.417 -4.444 1.00 89.38 93 ILE A C 1
ATOM 745 O O . ILE A 1 93 ? -9.891 -1.534 -4.907 1.00 89.38 93 ILE A O 1
ATOM 749 N N . ARG A 1 94 ? -10.892 0.470 -5.090 1.00 90.31 94 ARG A N 1
ATOM 750 C CA . ARG A 1 94 ? -11.424 0.231 -6.436 1.00 90.31 94 ARG A CA 1
ATOM 751 C C . ARG A 1 94 ? -10.274 0.033 -7.428 1.00 90.31 94 ARG A C 1
ATOM 753 O O . ARG A 1 94 ? -9.252 0.707 -7.296 1.00 90.31 94 ARG A O 1
ATOM 760 N N . PRO A 1 95 ? -10.446 -0.824 -8.450 1.00 91.06 95 PRO A N 1
ATOM 761 C CA . PRO A 1 95 ? -9.417 -1.003 -9.465 1.00 91.06 95 PRO A CA 1
ATOM 762 C C . PRO A 1 95 ? -9.079 0.352 -10.113 1.00 91.06 95 PRO A C 1
ATOM 764 O O . PRO A 1 95 ? -9.999 1.136 -10.380 1.00 91.06 95 PRO A O 1
ATOM 767 N N . PRO A 1 96 ? -7.788 0.652 -10.346 1.00 93.69 96 PRO A N 1
ATOM 768 C CA . PRO A 1 96 ? -7.377 1.932 -10.902 1.00 93.69 96 PRO A CA 1
ATOM 769 C C . PRO A 1 96 ? -7.927 2.109 -12.318 1.00 93.69 96 PRO A C 1
ATOM 771 O O . PRO A 1 96 ? -8.013 1.161 -13.102 1.00 93.69 96 PRO A O 1
ATOM 774 N N . GLY A 1 97 ? -8.299 3.345 -12.649 1.00 96.81 97 GLY A N 1
ATOM 775 C CA . GLY A 1 97 ? -8.751 3.689 -13.996 1.00 96.81 97 GLY A CA 1
ATOM 776 C C . GLY A 1 97 ? -7.602 3.645 -15.014 1.00 96.81 97 GLY A C 1
ATOM 777 O O . GLY A 1 97 ? -6.438 3.791 -14.633 1.00 96.81 97 GLY A O 1
ATOM 778 N N . PRO A 1 98 ? -7.897 3.515 -16.321 1.00 96.94 98 PRO A N 1
ATOM 779 C CA . PRO A 1 98 ? -6.869 3.455 -17.364 1.00 96.94 98 PRO A CA 1
ATOM 780 C C . PRO A 1 98 ? -5.986 4.711 -17.405 1.00 96.94 98 PRO A C 1
ATOM 782 O O . PRO A 1 98 ? -4.805 4.617 -17.717 1.00 96.94 98 PRO A O 1
ATOM 785 N N . GLU A 1 99 ? -6.531 5.873 -17.036 1.00 97.19 99 GLU A N 1
ATOM 786 C CA . GLU A 1 99 ? -5.780 7.128 -16.925 1.00 97.19 99 GLU A CA 1
ATOM 787 C C . GLU A 1 99 ? -4.704 7.061 -15.832 1.00 97.19 99 GLU A C 1
ATOM 789 O O . GLU A 1 99 ? -3.561 7.447 -16.064 1.00 97.19 99 GLU A O 1
ATOM 794 N N . GLN A 1 100 ? -5.035 6.503 -14.661 1.00 97.62 100 GLN A N 1
ATOM 795 C CA . GLN A 1 100 ? -4.078 6.330 -13.564 1.00 97.62 100 GLN A CA 1
ATOM 796 C C . GLN A 1 100 ? -2.981 5.338 -13.943 1.00 97.62 100 GLN A C 1
ATOM 798 O O . GLN A 1 100 ? -1.807 5.592 -13.685 1.00 97.62 100 GLN A O 1
ATOM 803 N N . VAL A 1 101 ? -3.358 4.230 -14.589 1.00 97.69 101 VAL A N 1
ATOM 804 C CA . VAL A 1 101 ? -2.396 3.240 -15.086 1.00 97.69 101 VAL A CA 1
ATOM 805 C C . VAL A 1 101 ? -1.457 3.889 -16.103 1.00 97.69 101 VAL A C 1
ATOM 807 O O . VAL A 1 101 ? -0.247 3.805 -15.934 1.00 97.69 101 VAL A O 1
ATOM 810 N N . GLY A 1 102 ? -1.991 4.610 -17.094 1.00 98.06 102 GLY A N 1
ATOM 811 C CA . GLY A 1 102 ? -1.189 5.294 -18.111 1.00 98.06 102 GLY A CA 1
ATOM 812 C C . GLY A 1 102 ? -0.247 6.356 -17.536 1.00 98.06 102 GLY A C 1
ATOM 813 O O . GLY A 1 102 ? 0.910 6.440 -17.954 1.00 98.06 102 GLY A O 1
ATOM 814 N N . ALA A 1 103 ? -0.699 7.124 -16.541 1.00 98.12 103 ALA A N 1
ATOM 815 C CA . ALA A 1 103 ? 0.135 8.105 -15.851 1.00 98.12 103 ALA A CA 1
ATOM 816 C C . ALA A 1 103 ? 1.309 7.440 -15.113 1.00 98.12 103 ALA A C 1
ATOM 818 O O . ALA A 1 103 ? 2.451 7.878 -15.253 1.00 98.12 103 ALA A O 1
ATOM 819 N N . VAL A 1 104 ? 1.049 6.355 -14.374 1.00 98.12 104 VAL A N 1
ATOM 820 C CA . VAL A 1 104 ? 2.096 5.605 -13.660 1.00 98.12 104 VAL A CA 1
ATOM 821 C C . VAL A 1 104 ? 3.055 4.926 -14.639 1.00 98.12 104 VAL A C 1
ATOM 823 O O . VAL A 1 104 ? 4.262 4.976 -14.421 1.00 98.12 104 VAL A O 1
ATOM 826 N N . THR A 1 105 ? 2.556 4.346 -15.734 1.00 98.12 105 THR A N 1
ATOM 827 C CA . THR A 1 105 ? 3.394 3.753 -16.788 1.00 98.12 105 THR A CA 1
ATOM 828 C C . THR A 1 105 ? 4.331 4.789 -17.395 1.00 98.12 105 THR A C 1
ATOM 830 O O . THR A 1 105 ? 5.534 4.558 -17.450 1.00 98.12 105 THR A O 1
ATOM 833 N N . SER A 1 106 ? 3.808 5.958 -17.767 1.00 98.12 106 SER A N 1
ATOM 834 C CA . SER A 1 106 ? 4.615 7.032 -18.356 1.00 98.12 106 SER A CA 1
ATOM 835 C C . SER A 1 106 ? 5.672 7.548 -17.374 1.00 98.12 106 SER A C 1
ATOM 837 O O . SER A 1 106 ? 6.822 7.772 -17.747 1.00 98.12 106 SER A O 1
ATOM 839 N N . ALA A 1 107 ? 5.303 7.703 -16.098 1.00 98.31 107 ALA A N 1
ATOM 840 C CA . ALA A 1 107 ? 6.239 8.103 -15.052 1.00 98.31 107 ALA A CA 1
ATOM 841 C C . ALA A 1 107 ? 7.350 7.060 -14.851 1.00 98.31 107 ALA A C 1
ATOM 843 O O . ALA A 1 107 ? 8.518 7.418 -14.708 1.00 98.31 107 ALA A O 1
ATOM 844 N N . LEU A 1 108 ? 7.004 5.771 -14.876 1.00 98.44 108 LEU A N 1
ATOM 845 C CA . LEU A 1 108 ? 7.973 4.687 -14.758 1.00 98.44 108 LEU A CA 1
ATOM 846 C C . LEU A 1 108 ? 8.921 4.642 -15.963 1.00 98.44 108 LEU A C 1
ATOM 848 O O . LEU A 1 108 ? 10.128 4.513 -15.778 1.00 98.44 108 LEU A O 1
ATOM 852 N N . GLU A 1 109 ? 8.398 4.789 -17.182 1.00 97.94 109 GLU A N 1
ATOM 853 C CA . GLU A 1 109 ? 9.204 4.849 -18.406 1.00 97.94 109 GLU A CA 1
ATOM 854 C C . GLU A 1 109 ? 10.205 6.005 -18.369 1.00 97.94 109 GLU A C 1
ATOM 856 O O . GLU A 1 109 ? 11.373 5.803 -18.695 1.00 97.94 109 GLU A O 1
ATOM 861 N N . ALA A 1 110 ? 9.791 7.187 -17.905 1.00 97.62 110 ALA A N 1
ATOM 862 C CA . ALA A 1 110 ? 10.688 8.330 -17.751 1.00 97.62 110 ALA A CA 1
ATOM 863 C C . ALA A 1 110 ? 11.837 8.034 -16.769 1.00 97.62 110 ALA A C 1
ATOM 865 O O . ALA A 1 110 ? 12.996 8.304 -17.078 1.00 97.62 110 ALA A O 1
ATOM 866 N N . VAL A 1 111 ? 11.542 7.407 -15.623 1.00 97.88 111 VAL A N 1
ATOM 867 C CA . VAL A 1 111 ? 12.572 7.011 -14.645 1.00 97.88 111 VAL A CA 1
ATOM 868 C C . VAL A 1 111 ? 13.535 5.985 -15.240 1.00 97.88 111 VAL A C 1
ATOM 870 O O . VAL A 1 111 ? 14.744 6.091 -15.040 1.00 97.88 111 VAL A O 1
ATOM 873 N N . VAL A 1 112 ? 13.023 5.008 -15.991 1.00 97.56 112 VAL A N 1
ATOM 874 C CA . VAL A 1 112 ? 13.852 4.004 -16.671 1.00 97.56 112 VAL A CA 1
ATOM 875 C C . VAL A 1 112 ? 14.716 4.644 -17.757 1.00 97.56 112 VAL A C 1
ATOM 877 O O . VAL A 1 112 ? 15.864 4.250 -17.916 1.00 97.56 112 VAL A O 1
ATOM 880 N N . GLN A 1 113 ? 14.219 5.641 -18.485 1.00 95.50 113 GLN A N 1
ATOM 881 C CA . GLN A 1 113 ? 15.027 6.349 -19.480 1.00 95.50 113 GLN A CA 1
ATOM 882 C C . GLN A 1 113 ? 16.125 7.205 -18.844 1.00 95.50 113 GLN A C 1
ATOM 884 O O . GLN A 1 113 ? 17.239 7.239 -19.357 1.00 95.50 113 GLN A O 1
ATOM 889 N N . GLU A 1 114 ? 15.823 7.891 -17.742 1.00 96.12 114 GLU A N 1
ATOM 890 C CA . GLU A 1 114 ? 16.770 8.801 -17.095 1.00 96.12 114 GLU A CA 1
ATOM 891 C C . GLU A 1 114 ? 17.826 8.057 -16.260 1.00 96.12 114 GLU A C 1
ATOM 893 O O . GLU A 1 114 ? 18.997 8.434 -16.262 1.00 96.12 114 GLU A O 1
ATOM 898 N N . HIS A 1 115 ? 17.430 6.987 -15.564 1.00 96.25 115 HIS A N 1
ATOM 899 C CA . HIS A 1 115 ? 18.272 6.298 -14.577 1.00 96.25 115 HIS A CA 1
ATOM 900 C C . HIS A 1 115 ? 18.555 4.828 -14.914 1.00 96.25 115 HIS A C 1
ATOM 902 O O . HIS A 1 115 ? 19.299 4.157 -14.191 1.00 96.25 115 HIS A O 1
ATOM 908 N N . GLY A 1 116 ? 17.943 4.292 -15.969 1.00 94.50 116 GLY A N 1
ATOM 909 C CA . GLY A 1 116 ? 18.120 2.903 -16.369 1.00 94.50 116 GLY A CA 1
ATOM 910 C C . GLY A 1 116 ? 19.484 2.634 -16.991 1.00 94.50 116 GLY A C 1
ATOM 911 O O . GLY A 1 116 ? 20.185 3.521 -17.470 1.00 94.50 116 GLY A O 1
ATOM 912 N N . ILE A 1 117 ? 19.864 1.360 -16.984 1.00 95.94 117 ILE A N 1
ATOM 913 C CA . ILE A 1 117 ? 21.067 0.881 -17.661 1.00 95.94 117 ILE A CA 1
ATOM 914 C C . ILE A 1 117 ? 20.681 0.613 -19.114 1.00 95.94 117 ILE A C 1
ATOM 916 O O . ILE A 1 117 ? 19.874 -0.278 -19.376 1.00 95.94 117 ILE A O 1
ATOM 920 N N . SER A 1 118 ? 21.261 1.363 -20.047 1.00 94.88 118 SER A N 1
ATOM 921 C CA . SER A 1 118 ? 21.064 1.119 -21.476 1.00 94.88 118 SER A CA 1
ATOM 922 C C . SER A 1 118 ? 21.911 -0.059 -21.967 1.00 94.88 118 SER A C 1
ATOM 924 O O . SER A 1 118 ? 22.915 -0.425 -21.350 1.00 94.88 118 SER A O 1
ATOM 926 N N . ASP A 1 119 ? 21.578 -0.607 -23.136 1.00 95.12 119 ASP A N 1
ATOM 927 C CA . ASP A 1 119 ? 22.405 -1.633 -23.788 1.00 95.12 119 ASP A CA 1
ATOM 928 C C . ASP A 1 119 ? 23.845 -1.149 -24.030 1.00 95.12 119 ASP A C 1
ATOM 930 O O . ASP A 1 119 ? 24.800 -1.921 -23.935 1.00 95.12 119 ASP A O 1
ATOM 934 N N . GLN A 1 120 ? 24.028 0.155 -24.272 1.00 94.81 120 GLN A N 1
ATOM 935 C CA . GLN A 1 120 ? 25.356 0.746 -24.409 1.00 94.81 120 GLN A CA 1
ATOM 936 C C . GLN A 1 120 ? 26.127 0.720 -23.082 1.00 94.81 120 GLN A C 1
ATOM 938 O O . GLN A 1 120 ? 27.335 0.478 -23.074 1.00 94.81 120 GLN A O 1
ATOM 943 N N . ASP A 1 121 ? 25.451 0.957 -21.958 1.00 95.06 121 ASP A N 1
ATOM 944 C CA . ASP A 1 121 ? 26.061 0.864 -20.631 1.00 95.06 121 ASP A CA 1
ATOM 945 C C . ASP A 1 121 ? 26.454 -0.576 -20.301 1.00 95.06 121 ASP A C 1
ATOM 947 O O . ASP A 1 121 ? 27.526 -0.806 -19.735 1.00 95.06 121 ASP A O 1
ATOM 951 N N . VAL A 1 122 ? 25.628 -1.552 -20.692 1.00 95.56 122 VAL A N 1
ATOM 952 C CA . VAL A 1 122 ? 25.956 -2.977 -20.562 1.00 95.56 122 VAL A CA 1
ATOM 953 C C . VAL A 1 122 ? 27.202 -3.310 -21.373 1.00 95.56 122 VAL A C 1
ATOM 955 O O . VAL A 1 122 ? 28.140 -3.895 -20.830 1.00 95.56 122 VAL A O 1
ATOM 958 N N . GLU A 1 123 ? 27.263 -2.907 -22.640 1.00 95.81 123 GLU A N 1
ATOM 959 C CA . GLU A 1 123 ? 28.390 -3.256 -23.504 1.00 95.81 123 GLU A CA 1
ATOM 960 C C . GLU A 1 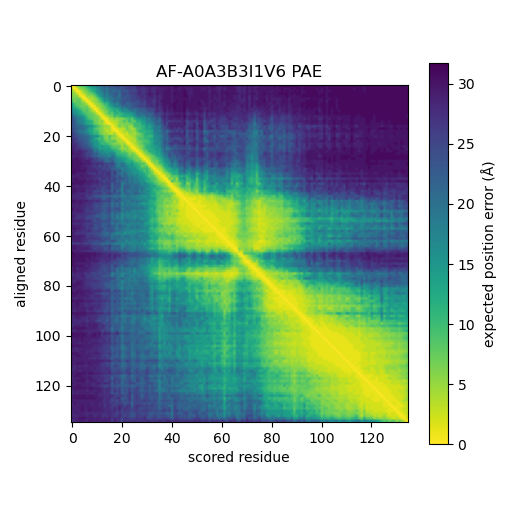123 ? 29.688 -2.573 -23.061 1.00 95.81 123 GLU A C 1
ATOM 962 O O . GLU A 1 123 ? 30.727 -3.224 -22.974 1.00 95.81 123 GLU A O 1
ATOM 967 N N . LYS A 1 124 ? 29.635 -1.301 -22.645 1.00 95.00 124 LYS A N 1
ATOM 968 C CA . LYS A 1 124 ? 30.795 -0.619 -22.044 1.00 95.00 124 LYS A CA 1
ATOM 969 C C . LYS A 1 124 ? 31.314 -1.376 -20.822 1.00 95.00 124 LYS A C 1
ATOM 971 O O . LYS A 1 124 ? 32.521 -1.569 -20.684 1.00 95.00 124 LYS A O 1
ATOM 976 N N . ARG A 1 125 ? 30.420 -1.841 -19.944 1.00 95.62 125 ARG A N 1
ATOM 977 C CA . ARG A 1 125 ? 30.806 -2.635 -18.765 1.00 95.62 125 ARG A CA 1
ATOM 978 C C . ARG A 1 125 ? 31.393 -3.986 -19.156 1.00 95.62 125 ARG A C 1
ATOM 980 O O . ARG A 1 125 ? 32.357 -4.423 -18.530 1.00 95.62 125 ARG A O 1
ATOM 987 N N . ARG A 1 126 ? 30.868 -4.624 -20.204 1.00 94.88 126 ARG A N 1
ATOM 988 C CA . ARG A 1 126 ? 31.451 -5.849 -20.763 1.00 94.88 126 ARG A CA 1
ATOM 989 C C . ARG A 1 126 ? 32.844 -5.593 -21.322 1.00 94.88 126 ARG A C 1
ATOM 991 O O . ARG A 1 126 ? 33.739 -6.364 -21.005 1.00 94.88 126 ARG A O 1
ATOM 998 N N . CYS A 1 127 ? 33.074 -4.508 -22.062 1.00 93.50 127 CYS A N 1
ATOM 999 C CA . CYS A 1 127 ? 34.410 -4.145 -22.539 1.00 93.50 127 CYS A CA 1
ATOM 1000 C C . CYS A 1 127 ? 35.398 -3.973 -21.385 1.00 93.50 127 CYS A C 1
ATOM 1002 O O . CYS A 1 127 ? 36.500 -4.502 -21.457 1.00 93.50 127 CYS A O 1
ATOM 1004 N N . VAL A 1 128 ? 35.002 -3.286 -20.308 1.00 93.38 128 VAL A N 1
ATOM 1005 C CA . VAL A 1 128 ? 35.850 -3.141 -19.114 1.00 93.38 128 VAL A CA 1
ATOM 1006 C C . VAL A 1 128 ? 36.160 -4.504 -18.494 1.00 93.38 128 VAL A C 1
ATOM 1008 O O . VAL A 1 128 ? 37.311 -4.777 -18.169 1.00 93.38 128 VAL A O 1
ATOM 1011 N N . PHE A 1 129 ? 35.164 -5.383 -18.378 1.00 92.69 129 PHE A N 1
ATOM 1012 C CA . PHE A 1 129 ? 35.373 -6.749 -17.902 1.00 92.69 129 PHE A CA 1
ATOM 1013 C C . PHE A 1 129 ? 36.360 -7.516 -18.795 1.00 92.69 129 PHE A C 1
ATOM 1015 O O . PHE A 1 129 ? 37.354 -8.042 -18.303 1.00 92.69 129 PHE A O 1
ATOM 1022 N N . TYR A 1 130 ? 36.149 -7.536 -20.111 1.00 93.69 130 TYR A N 1
ATOM 1023 C CA . TYR A 1 130 ? 37.059 -8.222 -21.028 1.00 93.69 130 TYR A CA 1
ATOM 1024 C C . TYR A 1 130 ? 38.468 -7.625 -21.012 1.00 93.69 130 TYR A C 1
ATOM 1026 O O . TYR A 1 130 ? 39.438 -8.369 -21.048 1.00 93.69 130 TYR A O 1
ATOM 1034 N N . PHE A 1 131 ? 38.590 -6.307 -20.888 1.00 92.00 131 PHE A N 1
ATOM 1035 C CA . PHE A 1 131 ? 39.880 -5.634 -20.792 1.00 92.00 131 PHE A CA 1
ATOM 1036 C C . PHE A 1 131 ? 40.641 -5.990 -19.510 1.00 92.00 131 PHE A C 1
ATOM 1038 O O . PHE A 1 131 ? 41.849 -6.148 -19.548 1.00 92.00 131 PHE A O 1
ATOM 1045 N N . ILE A 1 132 ? 39.956 -6.134 -18.373 1.00 93.25 132 ILE A N 1
ATOM 1046 C CA . ILE A 1 132 ? 40.612 -6.479 -17.102 1.00 93.25 132 ILE A CA 1
ATOM 1047 C C . ILE A 1 132 ? 40.991 -7.964 -17.040 1.00 93.25 132 ILE A C 1
ATOM 1049 O O . ILE A 1 132 ? 41.992 -8.313 -16.421 1.00 93.25 132 ILE A O 1
ATOM 1053 N N . PHE A 1 133 ? 40.173 -8.843 -17.623 1.00 90.62 133 PHE A N 1
ATOM 1054 C CA . PHE A 1 133 ? 40.312 -10.291 -17.437 1.00 90.62 133 PHE A CA 1
ATOM 1055 C C . PHE A 1 133 ? 40.932 -11.037 -18.628 1.00 90.62 133 PHE A C 1
ATOM 1057 O O . PHE A 1 133 ? 41.361 -12.176 -18.449 1.00 90.62 133 PHE A O 1
ATOM 1064 N N . PHE A 1 134 ? 40.957 -10.450 -19.827 1.00 84.06 134 PHE A N 1
ATOM 1065 C CA . PHE A 1 134 ? 41.360 -11.137 -21.064 1.00 84.06 134 PHE A CA 1
ATOM 1066 C C . PHE A 1 134 ? 42.377 -10.364 -21.922 1.00 84.06 134 PHE A C 1
ATOM 1068 O O . PHE A 1 134 ? 42.727 -10.845 -23.002 1.00 84.06 134 PHE A O 1
ATOM 1075 N N . VAL A 1 135 ? 42.854 -9.204 -21.460 1.00 68.50 135 VAL A N 1
ATOM 1076 C CA . VAL A 1 135 ? 44.042 -8.506 -21.990 1.00 68.50 135 VAL A CA 1
ATOM 1077 C C . VAL A 1 135 ? 45.163 -8.652 -20.973 1.00 68.50 135 VAL A C 1
ATOM 1079 O O . VAL A 1 135 ? 46.289 -8.980 -21.405 1.00 68.50 135 VAL A O 1
#

Foldseek 3Di:
DDDDDDDDDDDDPVVVVVVVVVVCVVPVPPPPLVPPPPPVVPDDPVVNVVVVVVQVVVVVQQKHADPDDPDSSDGIDHVVVVVVVVVVVVVPDDDDDPVVVVVVVVVVVVCCVVPNQDPVNVVVVVVVVCVVPPD

Radius of gyration: 32.31 Å; Cα contacts (8 Å, |Δi|>4): 34; chains: 1; bounding box: 86×74×68 Å

pLDDT: mean 75.52, std 20.08, range [33.53, 98.44]

Secondary structure (DSSP, 8-state):
------------HHHHHHHHHHHHHHHHTTTSGGG----GGGS-HHHHHHHHHHHHHHHHTTEEE--SSS-TT-SEEEHHHHHHHHHHHHHTPPPPPHHHHHHHHHHHHHHHHHHS--HHHHHHHHHHHHHHHH-

InterPro domains:
  IPR045100 Terminal uridylyltransferase 4/7, nucleotidyltransferase domain [PF19088] (83-128)

Solvent-accessible surface area (backbone atoms only — not comparable to full-atom values): 8486 Å² total; per-residue (Å²): 137,87,86,87,81,87,84,82,85,81,87,62,67,76,58,54,53,55,52,52,50,55,53,47,59,74,65,49,74,80,73,61,62,87,72,68,76,76,59,71,90,75,55,54,72,69,55,51,53,52,48,53,54,50,48,59,53,36,50,75,71,44,32,43,78,50,88,76,86,90,49,99,79,55,59,62,47,45,53,70,57,52,53,51,49,49,51,50,56,63,72,64,56,70,83,78,52,71,67,58,50,49,52,51,51,53,53,49,52,51,50,44,70,76,73,46,84,47,73,66,55,53,49,54,51,48,51,54,50,46,53,74,75,74,107

Sequence (135 aa):
MRAAGGQHGKKNQGKRWRNKWRFKENGAVAEEDANLVIEESTLSVKELESLQQAEKRLKKDEVYRLKSRSNPGALYACALLSERQEEVMLTEIRPPGPEQVGAVTSALEAVVQEHGISDQDVEKRRCVFYFIFFV